Protein AF-A0A9D6R4N5-F1 (afdb_monomer_lite)

pLDDT: mean 93.07, std 7.49, range [55.66, 98.0]

Foldseek 3Di:
DQQECCQVQQDQHDQDQVRNQVSVQSHVVVVVQVQDHWGWPASDPQTKIWDDGPRWTWIWTHDHPPDIDIDTDD

Structure (mmCIF, N/CA/C/O backbone):
data_AF-A0A9D6R4N5-F1
#
_entry.id   AF-A0A9D6R4N5-F1
#
loop_
_atom_site.group_PDB
_atom_site.id
_atom_site.type_symbol
_atom_site.label_atom_id
_atom_site.label_alt_id
_atom_site.label_comp_id
_atom_site.label_asym_id
_atom_site.label_entity_id
_atom_site.label_seq_id
_atom_site.pdbx_PDB_ins_code
_atom_site.Cartn_x
_atom_site.Cartn_y
_atom_site.Cartn_z
_atom_site.occupancy
_atom_site.B_iso_or_equiv
_atom_site.auth_seq_id
_atom_site.auth_comp_id
_atom_site.auth_asym_id
_atom_site.auth_atom_id
_atom_site.pdbx_PDB_model_num
ATOM 1 N N . MET A 1 1 ? -5.174 -2.584 -16.938 1.00 55.66 1 MET A N 1
ATOM 2 C CA . MET A 1 1 ? -3.916 -3.184 -16.439 1.00 55.66 1 MET A CA 1
ATOM 3 C C . MET A 1 1 ? -4.166 -3.646 -15.016 1.00 55.66 1 MET A C 1
ATOM 5 O O . MET A 1 1 ? -4.568 -2.819 -14.216 1.00 55.66 1 MET A O 1
ATOM 9 N N . THR A 1 2 ? -3.999 -4.930 -14.704 1.00 71.81 2 THR A N 1
ATOM 10 C CA . THR A 1 2 ? -4.197 -5.436 -13.335 1.00 71.81 2 THR A CA 1
ATOM 11 C C . THR A 1 2 ? -3.057 -4.951 -12.439 1.00 71.81 2 THR A C 1
ATOM 13 O O . THR A 1 2 ? -1.889 -5.245 -12.702 1.00 71.81 2 THR A O 1
ATOM 16 N N . THR A 1 3 ? -3.373 -4.184 -11.401 1.00 80.19 3 THR A N 1
ATOM 17 C CA . THR A 1 3 ? -2.403 -3.700 -10.414 1.00 80.19 3 THR A CA 1
ATOM 18 C C . THR A 1 3 ? -2.134 -4.801 -9.398 1.00 80.19 3 THR A C 1
ATOM 20 O O . THR A 1 3 ? -3.030 -5.240 -8.689 1.00 80.19 3 THR A O 1
ATOM 23 N N . THR A 1 4 ? -0.897 -5.288 -9.350 1.00 92.38 4 THR A N 1
ATOM 24 C CA . THR A 1 4 ? -0.464 -6.296 -8.370 1.00 92.38 4 THR A CA 1
ATOM 25 C C . THR A 1 4 ? 0.833 -5.847 -7.710 1.00 92.38 4 THR A C 1
ATOM 27 O O . THR A 1 4 ? 1.507 -4.941 -8.213 1.00 92.38 4 THR A O 1
ATOM 30 N N . ALA A 1 5 ? 1.262 -6.545 -6.654 1.00 92.56 5 ALA A N 1
ATOM 31 C CA . ALA A 1 5 ? 2.564 -6.323 -6.018 1.00 92.56 5 ALA A CA 1
ATOM 32 C C . ALA A 1 5 ? 3.746 -6.372 -7.009 1.00 92.56 5 ALA A C 1
ATOM 34 O O . ALA A 1 5 ? 4.749 -5.685 -6.812 1.00 92.56 5 ALA A O 1
ATOM 35 N N . ARG A 1 6 ? 3.627 -7.102 -8.133 1.00 93.50 6 ARG A N 1
ATOM 36 C CA . ARG A 1 6 ? 4.653 -7.103 -9.195 1.00 93.50 6 ARG A CA 1
ATOM 37 C C . ARG A 1 6 ? 4.909 -5.733 -9.810 1.00 93.50 6 ARG A C 1
ATOM 39 O O . ARG A 1 6 ? 5.970 -5.526 -10.375 1.00 93.50 6 ARG A O 1
ATOM 46 N N . THR A 1 7 ? 3.952 -4.819 -9.711 1.00 92.94 7 THR A N 1
ATOM 47 C CA . THR A 1 7 ? 4.008 -3.519 -10.385 1.00 92.94 7 THR A CA 1
ATOM 48 C C . THR A 1 7 ? 4.540 -2.380 -9.513 1.00 92.94 7 THR A C 1
ATOM 50 O O . THR A 1 7 ? 4.718 -1.279 -10.023 1.00 92.94 7 THR A O 1
ATOM 53 N N . TRP A 1 8 ? 4.790 -2.621 -8.221 1.00 93.81 8 TRP A N 1
ATOM 54 C CA . TRP A 1 8 ? 5.280 -1.586 -7.296 1.00 93.81 8 TRP A CA 1
ATOM 55 C C . TRP A 1 8 ? 6.225 -2.099 -6.202 1.00 93.81 8 TRP A C 1
ATOM 57 O O . TRP A 1 8 ? 7.110 -1.361 -5.772 1.00 93.81 8 TRP A O 1
ATOM 67 N N . PHE A 1 9 ? 6.067 -3.353 -5.761 1.00 95.69 9 PHE A N 1
ATOM 68 C CA . PHE A 1 9 ? 6.959 -3.971 -4.780 1.00 95.69 9 PHE A CA 1
ATOM 69 C C . PHE A 1 9 ? 8.119 -4.707 -5.455 1.00 95.69 9 PHE A C 1
ATOM 71 O O . PHE A 1 9 ? 9.261 -4.531 -5.053 1.00 95.69 9 PHE A O 1
ATOM 78 N N . TYR A 1 10 ? 7.858 -5.497 -6.505 1.00 94.62 10 TYR A N 1
ATOM 79 C CA . TYR A 1 10 ? 8.912 -6.237 -7.228 1.00 94.62 10 TYR A CA 1
ATOM 80 C C . TYR A 1 10 ? 9.473 -5.507 -8.455 1.00 94.62 10 TYR A C 1
ATOM 82 O O . TYR A 1 10 ? 10.417 -5.989 -9.075 1.00 94.62 10 TYR A O 1
ATOM 90 N N . ALA A 1 11 ? 8.903 -4.361 -8.819 1.00 92.75 11 ALA A N 1
ATOM 91 C CA . ALA A 1 11 ? 9.379 -3.527 -9.912 1.00 92.75 11 ALA A CA 1
ATOM 92 C C . ALA A 1 11 ? 9.301 -2.057 -9.509 1.00 92.75 11 ALA A C 1
ATOM 94 O O . ALA A 1 11 ? 8.472 -1.683 -8.678 1.00 92.75 11 ALA A O 1
ATOM 95 N N . ARG A 1 12 ? 10.149 -1.229 -10.127 1.00 91.81 12 ARG A N 1
ATOM 96 C CA . ARG A 1 12 ? 10.099 0.223 -9.958 1.00 91.81 12 ARG A CA 1
ATOM 97 C C . ARG A 1 12 ? 8.720 0.729 -10.412 1.00 91.81 12 ARG A C 1
ATOM 99 O O . ARG A 1 12 ? 8.401 0.557 -11.590 1.00 91.81 12 ARG A O 1
ATOM 106 N N . PRO A 1 13 ? 7.918 1.343 -9.526 1.00 88.00 13 PRO A N 1
ATOM 107 C CA . PRO A 1 13 ? 6.655 1.942 -9.926 1.00 88.00 13 PRO A CA 1
ATOM 108 C C . PRO A 1 13 ? 6.888 3.198 -10.783 1.00 88.00 13 PRO A C 1
ATOM 110 O O . PRO A 1 13 ? 7.993 3.744 -10.843 1.00 88.00 13 PRO A O 1
ATOM 113 N N . GLU A 1 14 ? 5.836 3.647 -11.466 1.00 82.06 14 GLU A N 1
ATOM 114 C CA . GLU A 1 14 ? 5.856 4.842 -12.318 1.00 82.06 14 GLU A CA 1
ATOM 115 C C . GLU A 1 14 ? 6.260 6.101 -11.529 1.00 82.06 14 GLU A C 1
ATOM 117 O O . GLU A 1 14 ? 6.108 6.176 -10.313 1.00 82.06 14 GLU A O 1
ATOM 122 N N . GLY A 1 15 ? 6.827 7.099 -12.214 1.00 81.38 15 GLY A N 1
ATOM 123 C CA . GLY A 1 15 ? 7.510 8.218 -11.552 1.00 81.38 15 GLY A CA 1
ATOM 124 C C . GLY A 1 15 ? 6.607 9.264 -10.888 1.00 81.38 15 GLY A C 1
ATOM 125 O O . GLY A 1 15 ? 7.120 10.115 -10.164 1.00 81.38 15 GLY A O 1
ATOM 126 N N . ARG A 1 16 ? 5.288 9.256 -11.127 1.00 91.38 16 ARG A N 1
ATOM 127 C CA . ARG A 1 16 ? 4.377 10.247 -10.532 1.00 91.38 16 ARG A CA 1
ATOM 128 C C . ARG A 1 16 ? 3.792 9.691 -9.239 1.00 91.38 16 ARG A C 1
ATOM 130 O O . ARG A 1 16 ? 3.241 8.597 -9.226 1.00 91.38 16 ARG A O 1
ATOM 137 N N . ALA A 1 17 ? 3.834 10.488 -8.173 1.00 93.75 17 ALA A N 1
ATOM 138 C CA . ALA A 1 17 ? 3.283 10.127 -6.864 1.00 93.75 17 ALA A CA 1
ATOM 139 C C . ALA A 1 17 ? 1.825 9.633 -6.937 1.00 93.75 17 ALA A C 1
ATOM 141 O O . ALA A 1 17 ? 1.469 8.662 -6.277 1.00 93.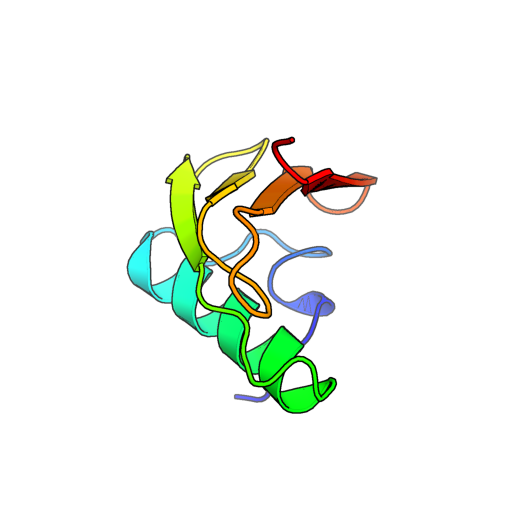75 17 ALA A O 1
ATOM 142 N N . TYR A 1 18 ? 1.002 10.262 -7.782 1.00 92.25 18 TYR A N 1
ATOM 143 C CA . TYR A 1 18 ? -0.381 9.845 -8.014 1.00 92.25 18 TYR A CA 1
ATOM 144 C C . TYR A 1 18 ? -0.482 8.404 -8.544 1.00 92.25 18 TYR A C 1
ATOM 146 O O . TYR A 1 18 ? -1.230 7.602 -7.989 1.00 92.25 18 TYR A O 1
ATOM 154 N N . ASP A 1 19 ? 0.322 8.058 -9.554 1.00 92.81 19 ASP A N 1
ATOM 155 C CA . ASP A 1 19 ? 0.308 6.735 -10.190 1.00 92.81 19 ASP A CA 1
ATOM 156 C C . ASP A 1 19 ? 0.790 5.643 -9.219 1.00 92.81 19 ASP A C 1
ATOM 158 O O . ASP A 1 19 ? 0.233 4.544 -9.176 1.00 92.81 19 ASP A O 1
ATOM 162 N N . ILE A 1 20 ? 1.793 5.955 -8.387 1.00 94.75 20 ILE A N 1
ATOM 163 C CA . ILE A 1 20 ? 2.256 5.072 -7.304 1.00 94.75 20 ILE A CA 1
ATOM 164 C C . ILE A 1 20 ? 1.114 4.819 -6.316 1.00 94.75 20 ILE A C 1
ATOM 166 O O . ILE A 1 20 ? 0.835 3.668 -5.979 1.00 94.75 20 ILE A O 1
ATOM 170 N N . ALA A 1 21 ? 0.455 5.887 -5.858 1.00 95.19 21 ALA A N 1
ATOM 171 C CA . ALA A 1 21 ? -0.574 5.791 -4.835 1.00 95.19 21 ALA A CA 1
ATOM 172 C C . ALA A 1 21 ? -1.764 4.955 -5.301 1.00 95.19 21 ALA A C 1
ATOM 174 O O . ALA A 1 21 ? -2.204 4.057 -4.585 1.00 95.19 21 ALA A O 1
ATOM 175 N N . GLU A 1 22 ? -2.237 5.214 -6.519 1.00 94.38 22 GLU A N 1
ATOM 176 C CA . GLU A 1 22 ? -3.346 4.474 -7.107 1.00 94.38 22 GLU A CA 1
ATOM 177 C C . GLU A 1 22 ? -3.005 2.992 -7.234 1.00 94.38 22 GLU A C 1
ATOM 179 O O . GLU A 1 22 ? -3.727 2.134 -6.739 1.00 94.38 22 GLU A O 1
ATOM 184 N N . ARG A 1 23 ? -1.828 2.680 -7.778 1.00 94.50 23 ARG A N 1
ATOM 185 C CA . ARG A 1 23 ? -1.368 1.303 -7.966 1.00 94.50 23 ARG A CA 1
ATOM 186 C C . ARG A 1 23 ? -1.268 0.517 -6.660 1.00 94.50 23 ARG A C 1
ATOM 188 O O . ARG A 1 23 ? -1.658 -0.655 -6.621 1.00 94.50 23 ARG A O 1
ATOM 195 N N . VAL A 1 24 ? -0.751 1.139 -5.600 1.00 95.62 24 VAL A N 1
ATOM 196 C CA . VAL A 1 24 ? -0.667 0.518 -4.271 1.00 95.62 24 VAL A CA 1
ATOM 197 C C . VAL A 1 24 ? -2.066 0.331 -3.686 1.00 95.62 24 VAL A C 1
ATOM 199 O O . VAL A 1 24 ? -2.403 -0.785 -3.293 1.00 95.62 24 VAL A O 1
ATOM 202 N N . ARG A 1 25 ? -2.909 1.372 -3.687 1.00 96.06 25 ARG A N 1
ATOM 203 C CA . ARG A 1 25 ? -4.275 1.300 -3.144 1.00 96.06 25 ARG A CA 1
ATOM 204 C C . ARG A 1 25 ? -5.123 0.254 -3.856 1.00 96.06 25 ARG A C 1
ATOM 206 O O . ARG A 1 25 ? -5.658 -0.617 -3.181 1.00 96.06 25 ARG A O 1
ATOM 213 N N . THR A 1 26 ? -5.175 0.258 -5.189 1.00 95.38 26 THR A N 1
ATOM 214 C CA . THR A 1 26 ? -5.943 -0.734 -5.956 1.00 95.38 26 THR A CA 1
ATOM 215 C C . THR A 1 26 ? -5.460 -2.157 -5.672 1.00 95.38 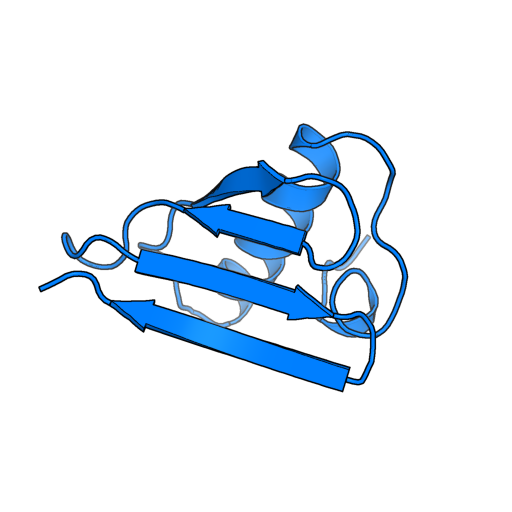26 THR A C 1
ATOM 217 O O . THR A 1 26 ? -6.284 -3.036 -5.441 1.00 95.38 26 THR A O 1
ATOM 220 N N . THR A 1 27 ? -4.139 -2.382 -5.564 1.00 95.81 27 THR A N 1
ATOM 221 C CA . THR A 1 27 ? -3.596 -3.698 -5.166 1.00 95.81 27 THR A CA 1
ATOM 222 C C . THR A 1 27 ? -4.129 -4.147 -3.794 1.00 95.81 27 THR A C 1
ATOM 224 O O . THR A 1 27 ? -4.452 -5.320 -3.611 1.00 95.81 27 THR A O 1
ATOM 227 N N . LEU A 1 28 ? -4.209 -3.241 -2.815 1.00 95.69 28 LEU A N 1
ATOM 228 C CA . LEU A 1 28 ? -4.670 -3.557 -1.457 1.00 95.69 28 LEU A CA 1
ATOM 229 C C . LEU A 1 28 ? -6.197 -3.706 -1.380 1.00 95.69 28 LEU A C 1
ATOM 231 O O . LEU A 1 28 ? -6.695 -4.577 -0.664 1.00 95.69 28 LEU A O 1
ATOM 235 N N . TRP A 1 29 ? -6.944 -2.914 -2.148 1.00 95.56 29 TRP A N 1
ATOM 236 C CA . TRP A 1 29 ? -8.395 -3.042 -2.272 1.00 95.56 29 TRP A CA 1
ATOM 237 C C . TRP A 1 29 ? -8.793 -4.384 -2.896 1.00 95.56 29 TRP A C 1
ATOM 239 O O . TRP A 1 29 ? -9.664 -5.068 -2.352 1.00 95.56 29 TRP A O 1
ATOM 249 N N . ASP A 1 30 ? -8.097 -4.817 -3.952 1.00 94.94 30 ASP A N 1
ATOM 250 C CA . ASP A 1 30 ? -8.277 -6.142 -4.562 1.00 94.94 30 ASP A CA 1
ATOM 251 C C . ASP A 1 30 ? -7.982 -7.272 -3.558 1.00 94.94 30 ASP A C 1
ATOM 253 O O . ASP A 1 30 ? -8.663 -8.301 -3.541 1.00 94.94 30 ASP A O 1
ATOM 257 N N . ALA A 1 31 ? -7.026 -7.052 -2.648 1.00 94.19 31 ALA A N 1
ATOM 258 C CA . ALA A 1 31 ? -6.705 -7.947 -1.535 1.00 94.19 31 ALA A CA 1
ATOM 259 C C . ALA A 1 31 ? -7.671 -7.836 -0.333 1.00 94.19 31 ALA A C 1
ATOM 261 O O . ALA A 1 31 ? -7.387 -8.379 0.734 1.00 94.19 31 ALA A O 1
ATOM 262 N N . ARG A 1 32 ? -8.825 -7.170 -0.495 1.00 94.94 32 ARG A N 1
ATOM 263 C CA . ARG A 1 32 ? -9.882 -6.978 0.521 1.00 94.94 32 ARG A CA 1
ATOM 264 C C . ARG A 1 32 ? -9.507 -6.086 1.707 1.00 94.94 32 ARG A C 1
ATOM 266 O O . ARG A 1 32 ? -10.234 -6.049 2.696 1.00 94.94 32 ARG A O 1
ATOM 273 N N . ILE A 1 33 ? -8.457 -5.281 1.582 1.00 94.56 33 ILE A N 1
ATOM 274 C CA . ILE A 1 33 ? -8.082 -4.253 2.562 1.00 94.56 33 ILE A CA 1
ATOM 275 C C . ILE A 1 33 ? -8.800 -2.943 2.183 1.00 94.56 33 ILE A C 1
ATOM 277 O O . ILE A 1 33 ? -8.184 -1.931 1.875 1.00 94.56 33 ILE A O 1
ATO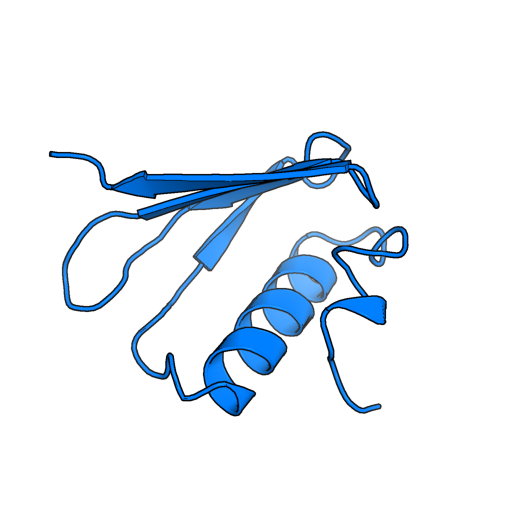M 281 N N . GLY A 1 34 ? -10.135 -2.977 2.104 1.00 92.00 34 GLY A N 1
ATOM 282 C CA . GLY A 1 34 ? -10.930 -1.943 1.420 1.00 92.00 34 GLY A CA 1
ATOM 283 C C . GLY A 1 34 ? -10.989 -0.572 2.105 1.00 92.00 34 GLY A C 1
ATOM 284 O O . GLY A 1 34 ? -11.187 0.432 1.433 1.00 92.00 34 GLY A O 1
ATOM 285 N N . SER A 1 35 ? -10.804 -0.502 3.424 1.00 94.62 35 SER A N 1
ATOM 286 C CA . SER A 1 35 ? -10.837 0.757 4.186 1.00 94.62 35 SER A CA 1
ATOM 287 C C . SER A 1 35 ? -9.503 1.506 4.191 1.00 94.62 35 SER A C 1
ATOM 289 O O . SER A 1 35 ? -9.388 2.533 4.861 1.00 94.62 35 SER A O 1
ATOM 291 N N . ILE A 1 36 ? -8.482 0.985 3.500 1.00 96.50 36 ILE A N 1
ATOM 292 C CA . ILE A 1 36 ? -7.173 1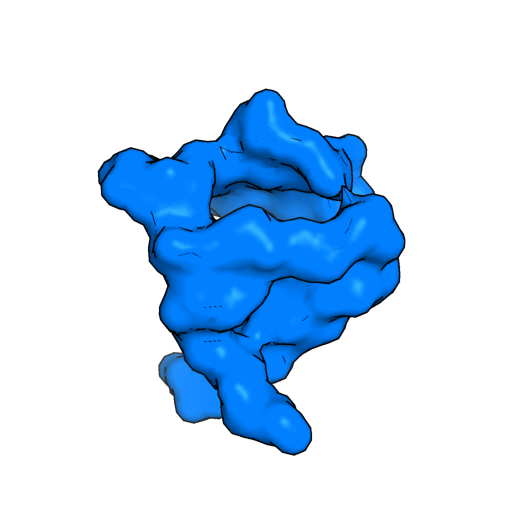.623 3.474 1.00 96.50 36 ILE A CA 1
ATOM 293 C C . ILE A 1 36 ? -7.155 2.804 2.508 1.00 96.50 36 ILE A C 1
ATOM 295 O O . ILE A 1 36 ? -7.549 2.691 1.344 1.00 96.50 36 ILE A O 1
ATOM 299 N N . TRP A 1 37 ? -6.636 3.926 2.991 1.00 96.62 37 TRP A N 1
ATOM 300 C CA . TRP A 1 37 ? -6.313 5.092 2.185 1.00 96.62 37 TRP A CA 1
ATOM 301 C C . TRP A 1 37 ? -4.880 5.516 2.476 1.00 96.62 37 TRP A C 1
ATOM 303 O O . TRP A 1 37 ? -4.501 5.641 3.637 1.00 96.62 37 TRP A O 1
ATOM 313 N N . LEU A 1 38 ? -4.080 5.707 1.428 1.00 96.88 38 LEU A N 1
ATOM 314 C CA . LEU A 1 38 ? -2.663 6.039 1.534 1.00 96.88 38 LEU A CA 1
ATOM 315 C C . LEU A 1 38 ? -2.296 7.125 0.525 1.00 96.88 38 LEU A C 1
ATOM 317 O O . LEU A 1 38 ? -2.686 7.045 -0.643 1.00 96.88 38 LEU A O 1
ATOM 321 N N . ASP A 1 39 ? -1.463 8.055 0.967 1.00 97.06 39 ASP A N 1
ATOM 322 C CA . ASP A 1 39 ? -0.864 9.128 0.189 1.00 97.06 39 ASP A CA 1
ATOM 323 C C . ASP A 1 39 ? 0.660 8.974 0.162 1.00 97.06 39 ASP A C 1
ATOM 325 O O . ASP A 1 39 ? 1.285 8.526 1.128 1.00 97.06 39 ASP A O 1
ATOM 329 N N . VAL A 1 40 ? 1.273 9.324 -0.969 1.00 97.00 40 VAL A N 1
ATOM 330 C CA . VAL A 1 40 ? 2.727 9.232 -1.149 1.00 97.00 40 VAL A CA 1
ATOM 331 C C . VAL A 1 40 ? 3.412 10.390 -0.438 1.00 97.00 40 VAL A C 1
ATOM 333 O O . VAL A 1 40 ? 3.177 11.553 -0.748 1.00 97.00 40 VAL A O 1
ATOM 336 N N . VAL A 1 41 ? 4.315 10.047 0.476 1.00 97.06 41 VAL A N 1
ATOM 337 C CA . VAL A 1 41 ? 5.208 10.986 1.169 1.00 97.06 41 VAL A CA 1
ATOM 338 C C . VAL A 1 41 ? 6.558 11.059 0.458 1.00 97.06 41 VAL A C 1
ATOM 340 O O . VAL A 1 41 ? 7.163 12.124 0.386 1.00 97.06 41 VAL A O 1
ATOM 343 N N . ARG A 1 42 ? 7.029 9.929 -0.089 1.00 96.19 42 ARG A N 1
ATOM 344 C CA . ARG A 1 42 ? 8.290 9.834 -0.835 1.00 96.19 42 ARG A CA 1
ATOM 345 C C . ARG A 1 42 ? 8.112 8.930 -2.053 1.00 96.19 42 ARG A C 1
ATOM 347 O O . ARG A 1 42 ? 7.808 7.747 -1.909 1.00 96.19 42 ARG A O 1
ATOM 354 N N . ALA A 1 43 ? 8.293 9.505 -3.243 1.00 95.56 43 ALA A N 1
ATOM 355 C CA . ALA A 1 43 ? 8.104 8.851 -4.545 1.00 95.56 43 ALA A CA 1
ATOM 356 C C . ALA A 1 43 ? 9.397 8.225 -5.113 1.00 95.56 43 ALA A C 1
ATOM 358 O O . ALA A 1 43 ? 9.489 7.935 -6.306 1.00 95.56 43 ALA A O 1
ATOM 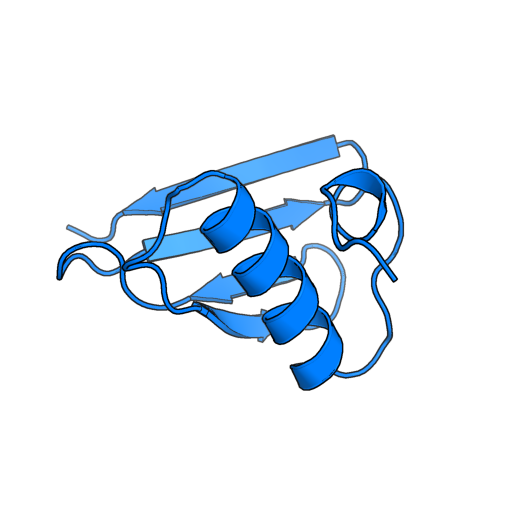359 N N . GLU A 1 44 ? 10.401 8.022 -4.263 1.00 93.69 44 GLU A N 1
ATOM 360 C CA . GLU A 1 44 ? 11.698 7.433 -4.591 1.00 93.69 44 GLU A CA 1
ATOM 361 C C . GLU A 1 44 ? 12.115 6.438 -3.506 1.00 93.69 44 GLU A C 1
ATOM 363 O O . GLU A 1 44 ? 11.634 6.524 -2.378 1.00 93.69 44 GLU A O 1
ATOM 368 N N . SER A 1 45 ? 12.985 5.485 -3.849 1.00 92.25 45 SER A N 1
ATOM 369 C CA . SER A 1 45 ? 13.397 4.416 -2.934 1.00 92.25 45 SER A CA 1
ATOM 370 C C . SER A 1 45 ? 14.236 4.960 -1.765 1.00 92.25 45 SER A C 1
ATOM 372 O O . SER A 1 45 ? 15.194 5.688 -2.026 1.00 92.25 45 SER A O 1
ATOM 374 N N . PRO A 1 46 ? 13.971 4.557 -0.507 1.00 95.75 46 PRO A N 1
ATOM 375 C CA . PRO A 1 46 ? 12.849 3.719 -0.068 1.00 95.75 46 PRO A CA 1
ATOM 376 C C . PRO A 1 46 ? 11.517 4.460 -0.210 1.00 95.75 46 PRO A C 1
ATOM 378 O O . PRO A 1 46 ? 11.374 5.557 0.307 1.00 95.75 46 PRO A O 1
ATOM 381 N N . TYR A 1 47 ? 10.521 3.892 -0.876 1.00 97.31 47 TYR A N 1
ATOM 382 C CA . TYR A 1 47 ? 9.229 4.556 -1.065 1.00 97.31 47 TYR A CA 1
ATOM 383 C C . TYR A 1 47 ? 8.490 4.662 0.266 1.00 97.31 47 TYR A C 1
ATOM 385 O O . TYR A 1 47 ? 8.580 3.749 1.084 1.00 97.31 47 TYR A O 1
ATOM 393 N N . LEU A 1 48 ? 7.757 5.756 0.481 1.00 97.50 48 LEU A N 1
ATOM 394 C CA . LEU A 1 48 ? 7.021 5.996 1.723 1.00 97.50 48 LEU A CA 1
ATOM 395 C C . LEU A 1 48 ? 5.604 6.468 1.436 1.00 97.50 48 LEU A C 1
ATOM 397 O O . LEU A 1 48 ? 5.401 7.444 0.708 1.00 97.50 48 LEU A O 1
ATOM 401 N N . MET A 1 49 ? 4.640 5.820 2.078 1.00 97.62 49 MET A N 1
ATOM 402 C CA . MET A 1 49 ? 3.234 6.189 2.057 1.00 97.62 49 MET A CA 1
ATOM 403 C C . MET A 1 49 ? 2.663 6.251 3.471 1.00 97.62 49 MET A C 1
ATOM 405 O O . MET A 1 49 ? 3.050 5.472 4.341 1.00 97.62 49 MET A O 1
ATOM 409 N N . ARG A 1 50 ? 1.724 7.169 3.697 1.00 98.00 50 ARG A N 1
ATOM 410 C CA . ARG A 1 50 ? 1.015 7.341 4.972 1.00 98.00 50 ARG A CA 1
ATOM 411 C C . ARG A 1 50 ? -0.473 7.488 4.737 1.00 98.00 50 ARG A C 1
ATOM 413 O O . ARG A 1 50 ? -0.877 7.973 3.689 1.00 98.00 50 ARG A O 1
ATOM 420 N N . GLY A 1 51 ? -1.272 7.123 5.723 1.00 96.75 51 GLY A N 1
ATOM 421 C CA . GLY A 1 51 ? -2.697 7.403 5.713 1.00 96.75 51 GLY A CA 1
ATOM 422 C C . GLY A 1 51 ? -3.407 6.636 6.809 1.00 96.75 51 GLY A C 1
ATOM 423 O O . GLY A 1 51 ? -2.899 6.552 7.926 1.00 96.75 51 GLY A O 1
ATOM 424 N N . HIS A 1 52 ? -4.567 6.071 6.492 1.00 96.69 52 HIS A N 1
ATOM 425 C CA . HIS A 1 52 ? -5.447 5.469 7.484 1.00 96.69 52 HIS A CA 1
ATOM 426 C C . HIS A 1 52 ? -5.921 4.080 7.065 1.00 96.69 52 HIS A C 1
ATOM 428 O O . HIS A 1 52 ? -6.175 3.818 5.890 1.00 96.69 52 HIS A O 1
ATOM 434 N N . TYR A 1 53 ? -6.087 3.204 8.052 1.00 96.12 53 TYR A N 1
ATOM 435 C CA . TYR A 1 53 ? -6.728 1.904 7.907 1.00 96.12 53 TYR A CA 1
ATOM 436 C C . TYR A 1 53 ? -7.613 1.638 9.124 1.00 96.12 53 TYR A C 1
ATOM 438 O O . TYR A 1 53 ? -7.128 1.653 10.252 1.00 96.12 53 TYR A O 1
ATOM 446 N N . ASN A 1 54 ? -8.915 1.413 8.914 1.00 94.50 54 ASN A N 1
ATOM 447 C CA . ASN A 1 54 ? -9.893 1.203 9.997 1.00 94.50 54 ASN A CA 1
ATOM 448 C C . ASN A 1 54 ? -9.825 2.262 11.121 1.00 94.50 54 ASN A C 1
ATOM 450 O O . ASN A 1 54 ? -9.985 1.943 12.296 1.00 94.50 54 ASN A O 1
ATOM 454 N N . GLY A 1 55 ? -9.563 3.524 10.765 1.00 92.25 55 GLY A N 1
ATOM 455 C CA . GLY A 1 55 ? -9.442 4.632 11.718 1.00 92.25 55 GLY A CA 1
ATOM 456 C C . GLY A 1 55 ? -8.077 4.764 12.405 1.00 92.25 55 GLY A C 1
ATOM 457 O O . GLY A 1 55 ? -7.853 5.767 13.072 1.00 92.25 55 GLY A O 1
ATOM 458 N N . ALA A 1 56 ? -7.150 3.820 12.214 1.00 94.56 56 ALA A N 1
ATOM 459 C CA . ALA A 1 56 ? -5.779 3.923 12.709 1.00 94.56 56 ALA A CA 1
ATOM 460 C C . ALA A 1 56 ? -4.865 4.591 11.675 1.00 94.56 56 ALA A C 1
ATOM 462 O O . ALA A 1 56 ? -4.978 4.319 10.477 1.00 94.56 56 ALA A O 1
ATOM 463 N N . GLU A 1 57 ? -3.937 5.434 12.130 1.00 97.12 57 GLU A N 1
ATOM 464 C CA . GLU A 1 57 ? -2.871 5.962 11.278 1.00 97.12 57 GLU A CA 1
ATOM 465 C C . GLU A 1 57 ? -1.848 4.870 10.954 1.00 97.12 57 GLU A C 1
ATOM 467 O O . GLU A 1 57 ? -1.289 4.217 11.8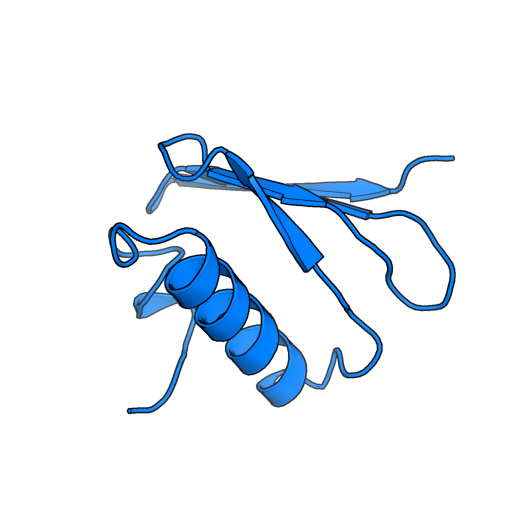42 1.00 97.12 57 GLU A O 1
ATOM 472 N N . VAL A 1 58 ? -1.574 4.696 9.664 1.00 97.06 58 VAL A N 1
ATOM 473 C CA . VAL A 1 58 ? -0.633 3.699 9.157 1.00 97.06 58 VAL A CA 1
ATOM 474 C C . VAL A 1 58 ? 0.412 4.331 8.252 1.00 97.06 58 VAL A C 1
ATOM 476 O O . VAL A 1 58 ? 0.168 5.312 7.546 1.00 97.06 58 VAL A O 1
ATOM 479 N N . GLU A 1 59 ? 1.595 3.734 8.258 1.00 97.75 59 GLU A N 1
ATOM 480 C CA . GLU A 1 59 ? 2.708 4.078 7.386 1.00 97.75 59 GLU A CA 1
ATOM 481 C C . GLU A 1 59 ? 3.247 2.805 6.731 1.00 97.75 59 GLU A C 1
ATOM 483 O O . GLU A 1 59 ? 3.478 1.800 7.406 1.00 97.75 59 GLU A O 1
ATOM 488 N N . ILE A 1 60 ? 3.457 2.859 5.417 1.00 97.25 60 ILE A N 1
ATOM 489 C CA . ILE A 1 60 ? 4.084 1.793 4.638 1.00 97.25 60 ILE A CA 1
ATOM 490 C C . ILE A 1 60 ? 5.348 2.350 4.000 1.00 97.25 60 ILE A C 1
ATOM 492 O O . ILE A 1 60 ? 5.304 3.342 3.273 1.00 97.25 60 ILE A O 1
ATOM 496 N N . GLU A 1 61 ? 6.467 1.682 4.243 1.00 97.81 61 GLU A N 1
ATOM 497 C CA . GLU A 1 61 ? 7.757 1.988 3.635 1.00 97.81 61 GLU A CA 1
ATOM 498 C C . GLU A 1 61 ? 8.307 0.746 2.943 1.00 97.81 61 GLU A C 1
ATOM 500 O O . GLU A 1 61 ? 8.264 -0.341 3.520 1.00 97.81 61 GLU A O 1
ATOM 505 N N . TRP A 1 62 ? 8.826 0.868 1.722 1.00 97.50 62 TRP A N 1
ATOM 506 C CA . TRP A 1 62 ? 9.402 -0.285 1.030 1.00 97.50 62 TRP A CA 1
ATOM 507 C C . TRP A 1 62 ? 10.592 0.053 0.134 1.00 97.50 62 TRP A C 1
ATOM 509 O O . TRP A 1 62 ? 10.694 1.137 -0.439 1.00 97.50 62 TRP A O 1
ATOM 519 N N . GLU A 1 63 ? 11.469 -0.935 -0.035 1.00 97.12 63 GLU A N 1
ATOM 520 C CA . GLU A 1 63 ? 12.506 -0.975 -1.068 1.00 97.12 63 GLU A CA 1
ATOM 521 C C . GLU A 1 63 ? 12.150 -2.054 -2.098 1.00 97.12 63 GLU A C 1
ATOM 523 O O . GLU A 1 63 ? 11.733 -3.160 -1.737 1.00 97.12 63 GLU A O 1
ATOM 528 N N . VAL A 1 64 ? 12.321 -1.744 -3.387 1.00 96.00 64 VAL A N 1
ATOM 529 C CA . VAL A 1 64 ? 11.930 -2.642 -4.487 1.00 96.00 64 VAL A CA 1
ATOM 530 C C . VAL A 1 64 ? 12.658 -3.983 -4.374 1.00 96.00 64 VAL A C 1
ATOM 532 O O . VAL A 1 64 ? 13.885 -4.039 -4.361 1.00 96.00 64 VAL A O 1
ATOM 535 N N . GLY A 1 65 ? 11.889 -5.070 -4.309 1.00 95.00 65 GLY A N 1
ATOM 536 C CA . GLY A 1 65 ? 12.386 -6.443 -4.266 1.00 95.00 65 GLY A CA 1
ATOM 537 C C . GLY A 1 65 ? 13.086 -6.837 -2.965 1.00 95.00 65 GLY A C 1
ATOM 538 O O . GLY A 1 65 ? 13.678 -7.914 -2.923 1.00 95.00 65 GLY A O 1
ATOM 539 N N . ARG A 1 66 ? 13.036 -5.997 -1.920 1.00 96.31 66 ARG A N 1
ATOM 540 C CA . ARG A 1 66 ? 13.792 -6.224 -0.683 1.00 96.31 66 ARG A CA 1
ATOM 541 C C . ARG A 1 66 ? 12.901 -6.409 0.538 1.00 96.31 66 ARG A C 1
ATOM 543 O O . ARG A 1 66 ? 12.776 -7.524 1.033 1.00 96.31 66 ARG A O 1
ATOM 550 N N . CYS A 1 67 ? 12.294 -5.341 1.041 1.00 95.75 67 CYS A N 1
ATOM 551 C CA . CYS A 1 67 ? 11.467 -5.393 2.243 1.00 95.75 67 CYS A CA 1
ATOM 552 C C . CYS A 1 67 ? 10.347 -4.355 2.197 1.00 95.75 67 CYS A C 1
ATOM 554 O O . CYS A 1 67 ? 10.461 -3.321 1.540 1.00 95.75 67 CYS A O 1
ATOM 556 N N . LEU A 1 68 ? 9.265 -4.658 2.914 1.00 97.00 68 LEU A N 1
ATOM 557 C CA . LEU A 1 68 ? 8.168 -3.746 3.201 1.00 97.00 68 LEU A CA 1
ATOM 558 C C . LEU A 1 68 ? 7.994 -3.692 4.715 1.00 97.00 68 LEU A C 1
ATOM 560 O O . LEU A 1 68 ? 7.851 -4.726 5.365 1.00 97.00 68 LEU A O 1
ATOM 564 N N . THR A 1 69 ? 8.007 -2.484 5.259 1.00 97.31 69 THR A N 1
ATOM 565 C CA . THR A 1 69 ? 7.744 -2.209 6.668 1.00 97.31 69 THR A CA 1
ATOM 566 C C . THR A 1 69 ? 6.378 -1.553 6.785 1.00 97.31 69 THR A C 1
ATOM 568 O O . THR A 1 69 ? 6.124 -0.532 6.149 1.00 97.31 69 THR A O 1
ATOM 571 N N . LEU A 1 70 ? 5.511 -2.132 7.613 1.00 96.12 70 LEU A N 1
ATOM 572 C CA . LEU A 1 70 ? 4.244 -1.537 8.027 1.00 96.12 70 LEU A CA 1
ATOM 573 C C . LEU A 1 70 ? 4.393 -1.051 9.468 1.00 96.12 70 LEU A C 1
ATOM 575 O O . LEU A 1 70 ? 4.814 -1.815 10.337 1.00 96.12 70 LEU A O 1
ATOM 579 N N . ARG A 1 71 ? 4.034 0.206 9.721 1.00 96.31 71 ARG A N 1
ATOM 580 C CA . ARG A 1 71 ? 4.011 0.798 11.061 1.00 96.31 71 ARG A CA 1
ATOM 581 C C . ARG A 1 71 ? 2.602 1.302 11.347 1.00 96.31 71 ARG A C 1
ATOM 583 O O . ARG A 1 71 ? 1.996 1.958 10.503 1.00 96.31 71 ARG A O 1
ATOM 590 N N . ILE A 1 72 ? 2.099 0.998 12.537 1.00 94.25 72 ILE A N 1
ATOM 591 C CA . ILE A 1 72 ? 0.899 1.629 13.088 1.00 94.25 72 ILE A CA 1
ATOM 592 C C . ILE A 1 72 ? 1.405 2.693 14.049 1.00 94.25 72 ILE A C 1
ATOM 594 O O . ILE A 1 72 ? 2.249 2.392 14.899 1.00 94.25 72 ILE A O 1
ATOM 598 N N . LYS A 1 73 ? 0.953 3.934 13.888 1.00 78.69 73 LYS A N 1
ATOM 599 C CA . LYS A 1 73 ? 1.242 4.946 14.902 1.00 78.69 73 LYS A CA 1
ATOM 600 C C . LYS A 1 73 ? 0.324 4.706 16.109 1.00 78.69 73 LYS A C 1
ATOM 602 O O . LYS A 1 73 ? -0.856 4.432 15.887 1.00 78.69 73 LYS A O 1
ATOM 607 N N . PRO A 1 74 ? 0.871 4.721 17.337 1.00 59.72 74 PRO A N 1
ATOM 608 C CA . PRO A 1 74 ? 0.089 4.545 18.556 1.00 59.72 74 PRO A CA 1
ATOM 609 C C . PRO A 1 74 ? -0.889 5.698 18.792 1.00 59.72 74 PRO A C 1
ATOM 611 O O . PRO A 1 74 ? -0.594 6.827 18.334 1.00 59.72 74 PRO A O 1
#

Sequence (74 aa):
MTTTARTWFYARPEGRAYDIAERVRTTLWDARIGSIWLDVVRAESPYLMRGHYNGAEVEIEWEVGRCLTLRIKP

Secondary structure (DSSP, 8-state):
----GGGTTSSPPPSSHHHHHHHHHHHHHHTT-TT-EEEEEESSSSEEEEEEETTEEEEEEEETTTEEEEEE--

Radius of gyration: 11.37 Å; chains: 1; bounding box: 25×19×35 Å